Protein AF-K1PT42-F1 (afdb_monomer)

Mean predicted aligned error: 9.03 Å

Radius of gyration: 16.68 Å; Cα contacts (8 Å, |Δi|>4): 90; chains: 1; bounding box: 40×25×39 Å

Secondary structure (DSSP, 8-state):
-------S---S-------SS-------GGG-------EEEPPSS-HHHHHHHHHHSSS-EE-----SHHHHT---SSTT-----PPSSSSSGGGTTTSEEEE--

Structure (mmCIF, N/CA/C/O backbone):
data_AF-K1PT42-F1
#
_entry.id   AF-K1PT42-F1
#
loop_
_atom_site.group_PDB
_atom_site.id
_atom_site.type_symbol
_atom_site.label_atom_id
_atom_site.label_alt_id
_atom_site.label_comp_id
_atom_site.label_asym_id
_atom_site.label_entity_id
_atom_site.label_seq_id
_atom_site.pdbx_PDB_ins_code
_atom_site.Cartn_x
_atom_site.Cartn_y
_atom_site.Cartn_z
_atom_site.occupancy
_atom_site.B_iso_or_equiv
_atom_site.auth_seq_id
_atom_site.auth_comp_id
_atom_site.auth_asym_id
_atom_site.auth_atom_id
_atom_site.pdbx_PDB_model_num
ATOM 1 N N . MET A 1 1 ? 11.665 9.346 -12.941 1.00 27.56 1 MET A N 1
ATOM 2 C CA . MET A 1 1 ? 11.059 8.571 -11.844 1.00 27.56 1 MET A CA 1
ATOM 3 C C . MET A 1 1 ? 11.434 7.125 -12.088 1.00 27.56 1 MET A C 1
ATOM 5 O O . MET A 1 1 ? 11.230 6.661 -13.197 1.00 27.56 1 MET A O 1
ATOM 9 N N . ALA A 1 2 ? 12.082 6.477 -11.129 1.00 27.28 2 ALA A N 1
ATOM 10 C CA . ALA A 1 2 ? 12.324 5.042 -11.158 1.00 27.28 2 ALA A CA 1
ATOM 11 C C . ALA A 1 2 ? 11.919 4.540 -9.775 1.00 27.28 2 ALA A C 1
ATOM 13 O O . ALA A 1 2 ? 12.589 4.861 -8.796 1.00 27.28 2 ALA A O 1
ATOM 14 N N . GLN A 1 3 ? 10.781 3.860 -9.697 1.00 38.44 3 GLN A N 1
ATOM 15 C CA . GLN A 1 3 ? 10.394 3.076 -8.536 1.00 38.44 3 GLN A CA 1
ATOM 16 C C . GLN A 1 3 ? 9.862 1.744 -9.051 1.00 38.44 3 GLN A C 1
ATOM 18 O O . GLN A 1 3 ? 8.872 1.710 -9.767 1.00 38.44 3 GLN A O 1
ATOM 23 N N . ILE A 1 4 ? 10.570 0.678 -8.700 1.00 45.66 4 ILE A N 1
ATOM 24 C CA . ILE A 1 4 ? 10.065 -0.690 -8.625 1.00 45.66 4 ILE A CA 1
ATOM 25 C C . ILE A 1 4 ? 10.469 -1.104 -7.209 1.00 45.66 4 ILE A C 1
ATOM 27 O O . ILE A 1 4 ? 11.649 -1.007 -6.867 1.00 45.66 4 ILE A O 1
ATOM 31 N N . GLY A 1 5 ? 9.473 -1.367 -6.363 1.00 39.03 5 GLY A N 1
ATOM 32 C CA . GLY A 1 5 ? 9.623 -1.498 -4.913 1.00 39.03 5 GLY A CA 1
ATOM 33 C C . GLY A 1 5 ? 10.453 -2.706 -4.467 1.00 39.03 5 GLY A C 1
ATOM 34 O O . GLY A 1 5 ? 10.485 -3.740 -5.131 1.00 39.03 5 GLY A O 1
ATOM 35 N N . ASP A 1 6 ? 11.105 -2.545 -3.315 1.00 44.03 6 ASP A N 1
ATOM 36 C CA . ASP A 1 6 ? 11.775 -3.594 -2.533 1.00 44.03 6 ASP A CA 1
ATOM 37 C C . ASP A 1 6 ? 10.703 -4.563 -1.961 1.00 44.03 6 ASP A C 1
ATOM 39 O O . ASP A 1 6 ? 9.641 -4.098 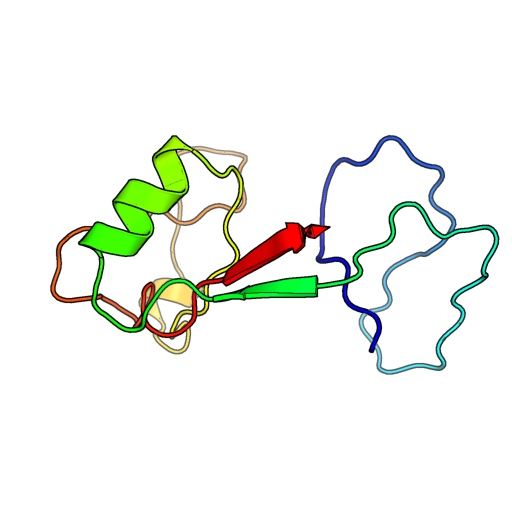-1.556 1.00 44.03 6 ASP A O 1
ATOM 43 N N . SER A 1 7 ? 10.835 -5.891 -1.848 1.00 50.09 7 SER A N 1
ATOM 44 C CA . SER A 1 7 ? 11.923 -6.856 -2.062 1.00 50.09 7 SER A CA 1
ATOM 45 C C . SER A 1 7 ? 11.359 -8.302 -2.034 1.00 50.09 7 SER A C 1
ATOM 47 O O . SER A 1 7 ? 10.339 -8.544 -1.399 1.00 50.09 7 SER A O 1
ATOM 49 N N . GLU A 1 8 ? 12.093 -9.255 -2.632 1.00 47.50 8 GLU A N 1
ATOM 50 C CA . GLU A 1 8 ? 12.034 -10.729 -2.437 1.00 47.50 8 GLU A CA 1
ATOM 51 C C . GLU A 1 8 ? 10.935 -11.564 -3.129 1.00 47.50 8 GLU A C 1
ATOM 53 O O . GLU A 1 8 ? 10.111 -12.225 -2.509 1.00 47.50 8 GLU A O 1
ATOM 58 N N . ARG A 1 9 ? 11.027 -11.651 -4.460 1.00 38.66 9 ARG A N 1
ATOM 59 C CA . ARG A 1 9 ? 11.496 -12.845 -5.208 1.00 38.66 9 ARG A CA 1
ATOM 60 C C . ARG A 1 9 ? 11.095 -12.673 -6.673 1.00 38.66 9 ARG A C 1
ATOM 62 O O . ARG A 1 9 ? 10.134 -13.257 -7.160 1.00 38.66 9 ARG A O 1
ATOM 69 N N . LEU A 1 10 ? 11.861 -11.852 -7.381 1.00 44.53 10 LEU A N 1
ATOM 70 C CA . LEU A 1 10 ? 11.951 -11.944 -8.832 1.00 44.53 10 LEU A CA 1
ATOM 71 C C . LEU A 1 10 ? 13.179 -12.801 -9.114 1.00 44.53 10 LEU A C 1
ATOM 73 O O . LEU A 1 10 ? 14.288 -12.418 -8.749 1.00 44.53 10 LEU A O 1
ATOM 77 N N . ASP A 1 11 ? 12.973 -13.978 -9.703 1.00 41.06 11 ASP A N 1
ATOM 78 C CA . ASP A 1 11 ? 14.027 -14.903 -10.130 1.00 41.06 11 ASP A CA 1
ATOM 79 C C . ASP A 1 11 ? 14.830 -14.282 -11.311 1.00 41.06 11 ASP A C 1
ATOM 81 O O . ASP A 1 11 ? 14.793 -14.766 -12.440 1.00 41.06 11 ASP A O 1
ATOM 85 N N . TYR A 1 12 ? 15.525 -13.161 -11.070 1.00 48.03 12 TYR A N 1
ATOM 86 C CA . TYR A 1 12 ? 16.346 -12.403 -12.026 1.00 48.03 12 TYR A CA 1
ATOM 87 C C . TYR A 1 12 ? 17.762 -12.185 -11.453 1.00 48.03 12 TYR A C 1
ATOM 89 O O . TYR A 1 12 ? 17.925 -12.096 -10.233 1.00 48.03 12 TYR A O 1
ATOM 97 N N . PRO A 1 13 ? 18.819 -12.132 -12.290 1.00 43.47 13 PRO A N 1
ATOM 98 C CA . PRO A 1 13 ? 20.193 -12.056 -11.814 1.00 43.47 13 PRO A CA 1
ATOM 99 C C . PRO A 1 13 ? 20.420 -10.749 -11.052 1.00 43.47 13 PRO A C 1
ATOM 101 O O . PRO A 1 13 ? 19.976 -9.682 -11.463 1.00 43.47 13 PRO A O 1
ATOM 104 N N . ILE A 1 14 ? 21.134 -10.866 -9.935 1.00 53.50 14 ILE A N 1
ATOM 105 C CA . ILE A 1 14 ? 21.430 -9.834 -8.935 1.00 53.50 14 ILE A CA 1
ATOM 106 C C . ILE A 1 14 ? 22.372 -8.769 -9.533 1.00 53.50 14 ILE A C 1
ATOM 108 O O . ILE A 1 14 ? 23.545 -8.681 -9.174 1.00 53.50 14 ILE A O 1
ATOM 112 N N . THR A 1 15 ? 21.915 -7.989 -10.510 1.00 55.22 15 THR A N 1
ATOM 113 C CA . THR A 1 15 ? 22.746 -6.975 -11.184 1.00 55.22 15 THR A CA 1
ATOM 114 C C . THR A 1 15 ? 22.766 -5.641 -10.443 1.00 55.22 15 THR A C 1
ATOM 116 O O . THR A 1 15 ? 23.635 -4.810 -10.716 1.00 55.22 15 THR A O 1
ATOM 119 N N . TYR A 1 16 ? 21.881 -5.456 -9.455 1.00 58.31 16 TYR A N 1
ATOM 120 C CA . TYR A 1 16 ? 21.785 -4.228 -8.674 1.00 58.31 16 TYR A CA 1
ATOM 121 C C . TYR A 1 16 ? 21.674 -4.501 -7.170 1.00 58.31 16 TYR A C 1
ATOM 123 O O . TYR A 1 16 ? 20.628 -4.904 -6.670 1.00 58.31 16 TYR A O 1
ATOM 131 N N . LEU A 1 17 ? 22.771 -4.285 -6.438 1.00 68.88 17 LEU A N 1
ATOM 132 C CA . LEU A 1 17 ? 22.778 -4.386 -4.980 1.00 68.88 17 LEU A CA 1
ATOM 133 C C . LEU A 1 17 ? 22.243 -3.094 -4.364 1.00 68.88 17 LEU A C 1
ATOM 135 O O . LEU A 1 17 ? 22.711 -2.000 -4.688 1.00 68.88 17 LEU A O 1
ATOM 139 N N . PHE A 1 18 ? 21.308 -3.234 -3.427 1.00 65.88 18 PHE A N 1
ATOM 140 C CA . PHE A 1 18 ? 20.846 -2.119 -2.616 1.00 65.88 18 PHE A CA 1
ATOM 141 C C . PHE A 1 18 ? 21.974 -1.622 -1.701 1.00 65.88 18 PHE A C 1
ATOM 143 O O . PHE A 1 18 ? 22.608 -2.402 -0.987 1.00 65.88 18 PHE A O 1
ATOM 150 N N . THR A 1 19 ? 22.215 -0.311 -1.699 1.00 75.12 19 THR A N 1
ATOM 151 C CA . THR A 1 19 ? 23.138 0.344 -0.767 1.00 75.12 19 THR A CA 1
ATOM 152 C C . THR A 1 19 ? 22.351 1.269 0.147 1.00 75.12 19 THR A C 1
ATOM 154 O O . THR A 1 19 ? 21.620 2.126 -0.338 1.00 75.12 19 THR A O 1
ATOM 157 N N . PHE A 1 20 ? 22.558 1.172 1.461 1.00 74.00 20 PHE A N 1
ATOM 158 C CA . PHE A 1 20 ? 21.927 2.031 2.478 1.00 74.00 20 PHE A CA 1
ATOM 159 C C . PHE A 1 20 ? 22.450 3.485 2.482 1.00 74.00 20 PHE A C 1
ATOM 161 O O . PHE A 1 20 ? 22.531 4.130 3.525 1.00 74.00 20 PHE A O 1
ATOM 168 N N . GLN A 1 21 ? 22.883 3.995 1.333 1.00 82.19 21 GLN A N 1
ATOM 169 C CA . GLN A 1 21 ? 23.473 5.315 1.169 1.00 82.19 21 GLN A CA 1
ATOM 170 C C . GLN A 1 21 ? 22.896 5.976 -0.076 1.00 82.19 21 GLN A C 1
ATOM 172 O O . GLN A 1 21 ? 22.749 5.338 -1.119 1.00 82.19 21 GLN A O 1
ATOM 177 N N . ASN A 1 22 ? 22.632 7.279 0.022 1.00 79.06 22 ASN A N 1
ATOM 178 C CA . ASN A 1 22 ? 22.326 8.084 -1.152 1.00 79.06 22 ASN A CA 1
ATOM 179 C C . ASN A 1 22 ? 23.542 8.077 -2.082 1.00 79.06 22 ASN A C 1
ATOM 181 O O . ASN A 1 22 ? 24.641 8.466 -1.686 1.00 79.06 22 ASN A O 1
ATOM 185 N N . GLY A 1 23 ? 23.336 7.639 -3.318 1.00 79.50 23 GLY A N 1
ATOM 186 C CA . GLY A 1 23 ? 24.400 7.464 -4.295 1.00 79.50 23 GLY A CA 1
ATOM 187 C C . GLY A 1 23 ? 23.968 7.866 -5.696 1.00 79.50 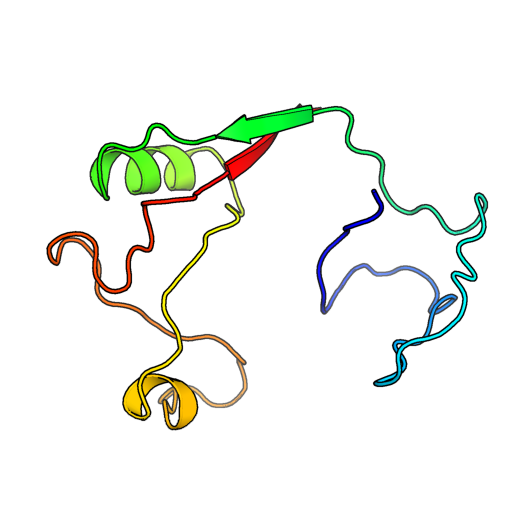23 GLY A C 1
ATOM 188 O O . GLY A 1 23 ? 22.853 8.333 -5.935 1.00 79.50 23 GLY A O 1
ATOM 189 N N . LYS A 1 24 ? 24.882 7.686 -6.645 1.00 83.69 24 LYS A N 1
ATOM 190 C CA . LYS A 1 24 ? 24.598 7.906 -8.061 1.00 83.69 24 LYS A CA 1
ATOM 191 C C . LYS A 1 24 ? 23.711 6.772 -8.595 1.00 83.69 24 LYS A C 1
ATOM 193 O O . LYS A 1 24 ? 23.911 5.612 -8.256 1.00 83.69 24 LYS A O 1
ATOM 198 N N . CYS A 1 25 ? 22.757 7.102 -9.468 1.00 81.88 25 CYS A N 1
ATOM 199 C CA . CYS A 1 25 ? 21.966 6.101 -10.187 1.00 81.88 25 CYS A CA 1
ATOM 200 C C . CYS A 1 25 ? 22.862 5.323 -11.163 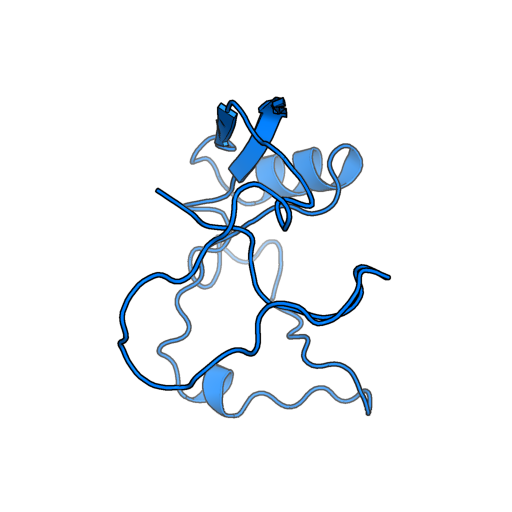1.00 81.88 25 CYS A C 1
ATOM 202 O O . CYS A 1 25 ? 23.520 5.924 -12.015 1.00 81.88 25 CYS A O 1
ATOM 204 N N . HIS A 1 26 ? 22.891 3.998 -11.034 1.00 81.75 26 HIS A N 1
ATOM 205 C CA . HIS A 1 26 ? 23.645 3.087 -11.895 1.00 81.75 26 HIS A CA 1
ATOM 206 C C . HIS A 1 26 ? 22.726 2.228 -12.783 1.00 81.75 26 HIS A C 1
ATOM 208 O O . HIS A 1 26 ? 23.189 1.221 -13.318 1.00 81.75 26 HIS A O 1
ATOM 214 N N . LEU A 1 27 ? 21.440 2.586 -12.921 1.00 82.44 27 LEU A N 1
ATOM 215 C CA . LEU A 1 27 ? 20.477 1.849 -13.745 1.00 82.44 27 LEU A CA 1
ATOM 216 C C . LEU A 1 27 ? 21.030 1.649 -15.160 1.00 82.44 27 LEU A C 1
ATOM 218 O O . LEU A 1 27 ? 21.383 2.615 -15.843 1.00 82.44 27 LEU A O 1
ATOM 222 N N . LYS A 1 28 ? 21.057 0.396 -15.611 1.00 83.38 28 LYS A N 1
ATOM 223 C CA . LYS A 1 28 ? 21.375 0.038 -16.992 1.00 83.38 28 LYS A CA 1
ATOM 224 C C . LYS A 1 28 ? 20.096 -0.384 -17.690 1.00 83.38 28 LYS A C 1
ATOM 226 O O . LYS A 1 28 ? 19.327 -1.168 -17.148 1.00 83.38 28 LYS A O 1
ATOM 231 N N . ALA A 1 29 ? 19.900 0.087 -18.919 1.00 81.25 29 ALA A N 1
ATOM 232 C CA . ALA A 1 29 ? 18.741 -0.300 -19.722 1.00 81.25 29 ALA A CA 1
ATOM 233 C C . ALA A 1 29 ? 18.651 -1.825 -19.939 1.00 81.25 29 ALA A C 1
ATOM 235 O O . ALA A 1 29 ? 17.557 -2.359 -20.062 1.00 81.25 29 ALA A O 1
ATOM 236 N N . SER A 1 30 ? 19.792 -2.527 -19.937 1.00 80.81 30 SER A N 1
ATOM 237 C CA . SER A 1 30 ? 19.862 -3.992 -20.028 1.00 80.81 30 SER A CA 1
ATOM 238 C C . SER A 1 30 ? 19.312 -4.729 -18.805 1.00 80.81 30 SER A C 1
ATOM 240 O O . SER A 1 30 ? 19.023 -5.914 -18.911 1.00 80.81 30 SER A O 1
ATOM 242 N N . ASP A 1 31 ? 19.190 -4.047 -17.663 1.00 78.50 31 ASP A N 1
ATOM 243 C CA . ASP A 1 31 ? 18.796 -4.636 -16.379 1.00 78.50 31 ASP A CA 1
ATOM 244 C C . ASP A 1 31 ? 17.319 -4.335 -16.040 1.00 78.50 31 ASP A C 1
ATOM 246 O O . ASP A 1 31 ? 16.860 -4.605 -14.933 1.00 78.50 31 ASP A O 1
ATOM 250 N N . VAL A 1 32 ? 16.555 -3.759 -16.979 1.00 81.19 32 VAL A N 1
ATOM 251 C CA . VAL A 1 32 ? 15.125 -3.461 -16.797 1.00 81.19 32 VAL A CA 1
ATOM 252 C C . VAL A 1 32 ? 14.317 -4.762 -16.834 1.00 81.19 32 VAL A C 1
ATOM 254 O O . VAL A 1 32 ? 14.197 -5.391 -17.883 1.00 81.19 32 VAL A O 1
ATOM 257 N N . GLY A 1 33 ? 13.758 -5.158 -15.685 1.00 81.81 33 GLY A N 1
ATOM 258 C CA . GLY A 1 33 ? 12.938 -6.371 -15.545 1.00 81.81 33 GLY A CA 1
ATOM 259 C C . GLY A 1 33 ? 11.441 -6.175 -15.816 1.00 81.81 33 GLY A C 1
ATOM 260 O O . GLY A 1 33 ? 10.747 -7.142 -16.113 1.00 81.81 33 GLY A O 1
ATOM 261 N N . ALA A 1 34 ? 10.944 -4.939 -15.735 1.00 83.75 34 ALA A N 1
ATOM 262 C CA . ALA A 1 34 ? 9.554 -4.585 -16.017 1.00 83.75 34 ALA A CA 1
ATOM 263 C C . ALA A 1 34 ? 9.440 -3.107 -16.419 1.00 83.75 34 ALA A C 1
ATOM 265 O O . ALA A 1 34 ? 10.281 -2.284 -16.048 1.00 83.75 34 ALA A O 1
ATOM 266 N N . THR A 1 35 ? 8.390 -2.775 -17.166 1.00 80.94 35 THR A N 1
ATOM 267 C CA . THR A 1 35 ? 8.030 -1.402 -17.534 1.00 80.94 35 THR A CA 1
ATOM 268 C C . THR A 1 35 ? 6.578 -1.153 -17.171 1.00 80.94 35 THR A C 1
ATOM 270 O O . THR A 1 35 ? 5.733 -1.980 -17.497 1.00 80.94 35 THR A O 1
ATOM 273 N N . GLU A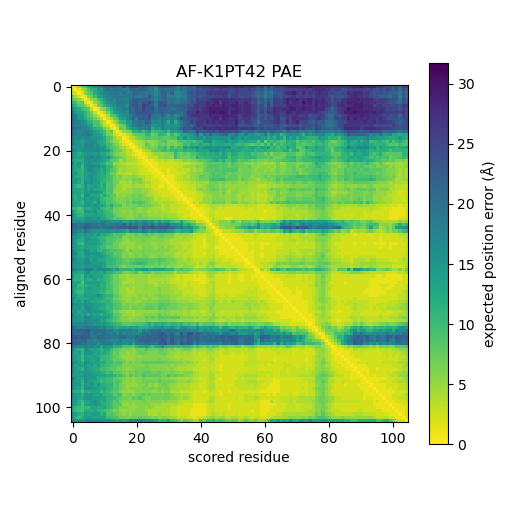 1 36 ? 6.299 -0.007 -16.563 1.00 85.25 36 GLU A N 1
ATOM 274 C CA . GLU A 1 36 ? 4.943 0.471 -16.293 1.00 85.25 36 GLU A CA 1
ATOM 275 C C . GLU A 1 36 ? 4.752 1.811 -17.005 1.00 85.25 36 GLU A C 1
ATOM 277 O O . GLU A 1 36 ? 5.653 2.658 -17.006 1.00 85.25 36 GLU A O 1
ATOM 282 N N . THR A 1 37 ? 3.597 2.008 -17.632 1.00 87.88 37 THR A N 1
ATOM 283 C CA . THR A 1 37 ? 3.237 3.244 -18.339 1.00 87.88 37 THR A CA 1
ATOM 284 C C . THR A 1 37 ? 2.267 4.121 -17.549 1.00 87.88 37 THR A C 1
ATOM 286 O O . THR A 1 37 ? 2.255 5.339 -17.741 1.00 87.88 37 THR A O 1
ATOM 289 N N . SER A 1 38 ? 1.482 3.545 -1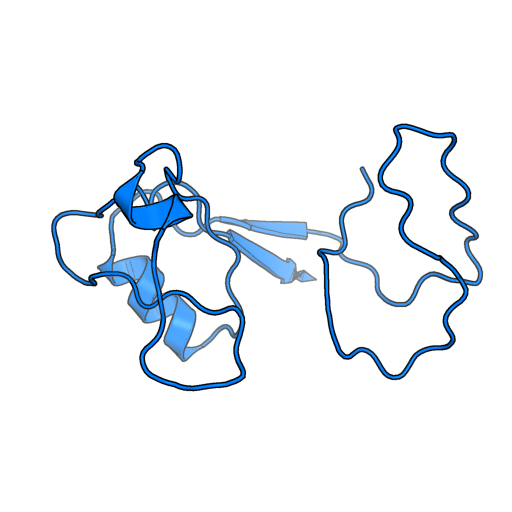6.638 1.00 90.94 38 SER A N 1
ATOM 290 C CA . SER A 1 38 ? 0.499 4.260 -15.832 1.00 90.94 38 SER A CA 1
ATOM 291 C C . SER 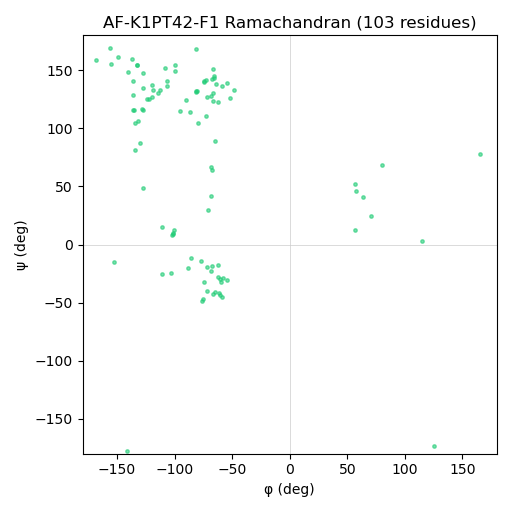A 1 38 ? 0.158 3.540 -14.522 1.00 90.94 38 SER A C 1
ATOM 293 O O 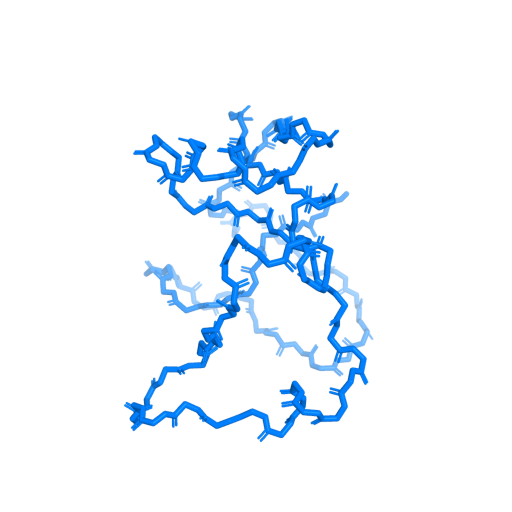. SER A 1 38 ? 0.500 2.382 -14.302 1.00 90.94 38 SER A O 1
ATOM 295 N N . HIS A 1 39 ? -0.549 4.246 -13.640 1.00 92.12 39 HIS A N 1
ATOM 296 C CA . HIS A 1 39 ? -1.147 3.715 -12.417 1.00 92.12 39 HIS A CA 1
ATOM 297 C C . HIS A 1 39 ? -2.556 4.278 -12.256 1.00 92.12 39 HIS A C 1
ATOM 299 O O . HIS A 1 39 ? -2.916 5.304 -12.840 1.00 92.12 39 HIS A O 1
ATOM 305 N N . LYS A 1 40 ? -3.358 3.587 -11.456 1.00 92.69 40 LYS A N 1
ATOM 306 C CA . LYS A 1 40 ? -4.702 3.998 -11.102 1.00 92.69 40 LYS A CA 1
ATOM 307 C C . LYS A 1 40 ? -4.837 4.086 -9.595 1.00 92.69 40 LYS A C 1
ATOM 309 O O . LYS A 1 40 ? -4.614 3.109 -8.879 1.00 92.69 40 LYS A O 1
ATOM 314 N N . ASP A 1 41 ? -5.264 5.256 -9.149 1.00 92.81 41 ASP A N 1
ATOM 315 C CA . ASP A 1 41 ? -5.644 5.485 -7.766 1.00 92.81 41 ASP A CA 1
ATOM 316 C C . ASP A 1 41 ? -7.007 4.846 -7.485 1.00 92.81 41 ASP A C 1
ATOM 318 O O . ASP A 1 41 ? -7.935 4.874 -8.305 1.00 92.81 41 ASP A O 1
ATOM 322 N N . ILE A 1 42 ? -7.125 4.252 -6.305 1.00 91.69 42 ILE A N 1
ATOM 323 C CA . ILE A 1 42 ? -8.405 3.859 -5.730 1.00 91.69 42 ILE A CA 1
ATOM 324 C C . ILE A 1 42 ? -8.993 5.119 -5.108 1.00 91.69 42 ILE A C 1
ATOM 326 O O . ILE A 1 42 ? -8.294 5.850 -4.409 1.00 91.69 42 ILE A O 1
ATOM 330 N N . GLN A 1 43 ? -10.267 5.386 -5.401 1.00 81.88 43 GLN A N 1
ATOM 331 C CA . GLN A 1 43 ? -10.953 6.592 -4.949 1.00 81.88 43 GLN A CA 1
ATOM 332 C C . GLN A 1 43 ? -10.735 6.822 -3.446 1.00 81.88 43 GLN A C 1
ATOM 334 O O . GLN A 1 43 ? -10.917 5.909 -2.639 1.00 81.88 43 GLN A O 1
ATOM 339 N N . GLU A 1 44 ? -10.394 8.058 -3.077 1.00 69.00 44 GLU A N 1
ATOM 340 C CA . GLU A 1 44 ? -10.333 8.497 -1.684 1.00 69.00 44 GLU A CA 1
ATOM 341 C C . GLU A 1 44 ? -11.756 8.450 -1.097 1.00 69.00 44 GLU A C 1
ATOM 343 O O . GLU A 1 44 ? -12.546 9.381 -1.243 1.00 69.00 44 GLU A O 1
ATOM 348 N N . GLY A 1 45 ? -12.140 7.305 -0.529 1.00 63.78 45 GLY A N 1
ATOM 349 C CA . GLY A 1 45 ? -13.539 7.045 -0.161 1.00 63.78 45 GLY A CA 1
ATOM 350 C C . GLY A 1 45 ? -13.742 6.078 1.000 1.00 63.78 45 GLY A C 1
ATOM 351 O O . GLY A 1 45 ? -14.814 6.067 1.606 1.00 63.78 45 GLY A O 1
ATOM 352 N N . GLY A 1 46 ? -12.705 5.327 1.379 1.00 82.81 46 GLY A N 1
ATOM 353 C CA . GLY A 1 46 ? -12.712 4.468 2.557 1.00 82.81 46 GLY A CA 1
ATOM 354 C C . GLY A 1 46 ? -12.347 3.020 2.259 1.00 82.81 46 GLY A C 1
ATOM 355 O O . GLY A 1 46 ? -11.942 2.641 1.164 1.00 82.81 46 GLY A O 1
ATOM 356 N N . GLU A 1 47 ? -12.471 2.183 3.284 1.00 92.75 47 GLU A N 1
ATOM 357 C CA . GLU A 1 47 ? -11.953 0.816 3.242 1.00 92.75 47 GLU A CA 1
ATOM 358 C C . GLU A 1 47 ? -12.759 -0.113 2.317 1.00 92.75 47 GLU A C 1
ATOM 360 O O . GLU A 1 47 ? -12.248 -1.164 1.937 1.00 92.75 47 GLU A O 1
ATOM 365 N N . SER A 1 48 ? -14.005 0.222 1.957 1.00 93.19 48 SER A N 1
ATOM 366 C CA . SER A 1 48 ? -14.852 -0.622 1.095 1.00 93.19 48 SER A CA 1
ATOM 367 C C . SER A 1 48 ? -14.309 -0.739 -0.325 1.00 93.19 48 SER A C 1
ATOM 369 O O . SER A 1 48 ? -14.267 -1.838 -0.874 1.00 93.19 48 SER A O 1
ATOM 371 N N . ASP A 1 49 ? -13.852 0.375 -0.891 1.00 92.62 49 ASP A N 1
ATOM 372 C CA . ASP A 1 49 ? -13.355 0.424 -2.266 1.00 92.62 49 ASP A CA 1
ATOM 373 C C . ASP A 1 49 ? -11.999 -0.277 -2.359 1.00 92.62 49 ASP A C 1
ATOM 375 O O . ASP A 1 49 ? -11.766 -1.073 -3.269 1.00 92.62 49 ASP A O 1
ATOM 379 N N . LEU A 1 50 ? -11.144 -0.075 -1.348 1.00 93.12 50 LEU A N 1
ATOM 380 C CA . LEU A 1 50 ? -9.891 -0.812 -1.206 1.00 93.12 50 LEU A CA 1
ATOM 381 C C . LEU A 1 50 ? -10.146 -2.324 -1.113 1.00 93.12 50 LEU A C 1
ATOM 383 O O . LEU A 1 50 ? -9.511 -3.102 -1.818 1.00 93.12 50 LEU A O 1
ATOM 387 N N . GLN A 1 51 ? -11.123 -2.748 -0.305 1.00 92.50 51 GLN A N 1
ATOM 388 C CA . GLN A 1 51 ? -11.511 -4.158 -0.211 1.00 92.50 51 GLN A CA 1
ATOM 389 C C . GLN A 1 51 ? -11.995 -4.714 -1.548 1.00 92.50 51 GLN A C 1
ATOM 391 O O . GLN A 1 51 ? -11.602 -5.815 -1.925 1.00 92.50 51 GLN A O 1
ATOM 396 N N . GLN A 1 52 ? -12.821 -3.973 -2.284 1.00 92.12 52 GLN A N 1
ATOM 397 C CA . GLN A 1 52 ? -13.302 -4.434 -3.581 1.00 92.12 52 GLN A CA 1
ATOM 398 C C . GLN A 1 52 ? -12.160 -4.562 -4.592 1.00 92.12 52 GLN A C 1
ATOM 400 O O . GLN A 1 52 ? -12.098 -5.554 -5.315 1.00 92.12 52 GLN A O 1
ATOM 405 N N . ALA A 1 53 ? -11.227 -3.609 -4.597 1.00 91.94 53 ALA A N 1
ATOM 406 C CA . ALA A 1 53 ? -10.063 -3.653 -5.469 1.00 91.94 53 ALA A CA 1
ATOM 407 C C . ALA A 1 53 ? -9.184 -4.884 -5.188 1.00 91.94 53 ALA A C 1
ATOM 409 O O . ALA A 1 53 ? -8.792 -5.554 -6.140 1.00 91.94 53 ALA A O 1
ATOM 410 N N . THR A 1 54 ? -8.962 -5.249 -3.914 1.00 92.00 54 THR A N 1
ATOM 411 C CA . THR A 1 54 ? -8.154 -6.435 -3.542 1.00 92.00 54 THR A CA 1
ATOM 412 C C . THR A 1 54 ? -8.726 -7.771 -4.026 1.00 92.00 54 THR A C 1
ATOM 414 O O . THR A 1 54 ? -8.013 -8.766 -4.054 1.00 92.00 54 THR A O 1
ATOM 417 N N . VAL A 1 55 ? -10.010 -7.828 -4.401 1.00 92.31 55 VAL A N 1
ATOM 418 C CA . VAL A 1 55 ? -10.619 -9.058 -4.938 1.00 92.31 55 VAL A CA 1
ATOM 419 C C . VAL A 1 55 ? -10.165 -9.318 -6.372 1.00 92.31 55 VAL A C 1
ATOM 421 O O . VAL A 1 55 ? -10.075 -10.467 -6.796 1.00 92.31 55 VAL A O 1
ATOM 424 N N . THR A 1 56 ? -9.920 -8.254 -7.134 1.00 92.56 56 THR A N 1
ATOM 425 C CA . THR A 1 56 ? -9.640 -8.339 -8.572 1.00 92.56 56 THR A CA 1
ATOM 426 C C . THR A 1 56 ? -8.203 -7.992 -8.927 1.00 92.56 56 THR A C 1
ATOM 428 O O . THR A 1 56 ? -7.723 -8.422 -9.971 1.00 92.56 56 THR A O 1
ATOM 431 N N . ILE A 1 57 ? -7.546 -7.185 -8.093 1.00 90.00 57 ILE A N 1
ATOM 432 C CA . ILE A 1 57 ? -6.188 -6.683 -8.282 1.00 90.00 57 ILE A CA 1
ATOM 433 C C . ILE A 1 57 ? -5.331 -7.171 -7.119 1.00 90.00 57 ILE A C 1
ATOM 435 O O . ILE A 1 57 ? -5.667 -6.943 -5.958 1.00 90.00 57 ILE A O 1
ATOM 439 N N . ASP A 1 58 ? -4.213 -7.803 -7.447 1.00 80.06 58 ASP A N 1
ATOM 440 C CA . ASP A 1 58 ? -3.248 -8.346 -6.497 1.00 80.06 58 ASP A CA 1
ATOM 441 C C . ASP A 1 58 ? -1.834 -7.980 -6.978 1.00 80.06 58 ASP A C 1
ATOM 443 O O . ASP A 1 58 ? -1.542 -8.242 -8.149 1.00 80.06 58 ASP A O 1
ATOM 447 N N . PRO A 1 59 ? -0.931 -7.395 -6.168 1.00 91.19 59 PRO A N 1
ATOM 448 C CA . PRO A 1 59 ? -1.120 -6.624 -4.931 1.00 91.19 59 PRO A CA 1
ATOM 449 C C . PRO A 1 59 ? -1.499 -5.141 -5.181 1.00 91.19 59 PRO A C 1
ATOM 451 O O . PRO A 1 59 ? -1.362 -4.619 -6.286 1.00 91.19 59 PRO A O 1
ATOM 454 N N . ILE A 1 60 ? -1.930 -4.428 -4.128 1.00 92.81 60 ILE A N 1
ATOM 455 C CA . ILE A 1 60 ? -2.210 -2.974 -4.147 1.00 92.81 60 ILE A CA 1
ATOM 456 C C . ILE A 1 60 ? -1.201 -2.241 -3.262 1.00 92.81 60 ILE A C 1
ATOM 458 O O . ILE A 1 60 ? -0.980 -2.624 -2.113 1.00 92.81 60 ILE A O 1
ATOM 462 N N . SER A 1 61 ? -0.628 -1.156 -3.782 1.00 94.00 61 SER A N 1
ATOM 463 C CA . SER A 1 61 ? 0.258 -0.279 -3.017 1.00 94.00 61 SER A CA 1
ATOM 464 C C . SER A 1 61 ? -0.566 0.681 -2.163 1.00 94.00 61 SER A C 1
ATOM 466 O O . SER A 1 61 ? -1.501 1.309 -2.656 1.00 94.00 61 SER A O 1
ATOM 468 N N . VAL A 1 62 ? -0.220 0.805 -0.880 1.00 94.00 62 VAL A N 1
ATOM 469 C CA . VAL A 1 62 ? -0.914 1.668 0.087 1.00 94.00 62 VAL A CA 1
ATOM 470 C C . VAL A 1 62 ? 0.076 2.501 0.889 1.00 94.00 62 VAL A C 1
ATOM 472 O O . VAL A 1 62 ? 1.222 2.101 1.104 1.00 94.00 62 VAL A O 1
ATOM 475 N N . ARG A 1 63 ? -0.384 3.646 1.393 1.00 92.75 63 ARG A N 1
ATOM 476 C CA . ARG A 1 63 ? 0.335 4.450 2.383 1.00 92.75 63 ARG A CA 1
ATOM 477 C C . ARG A 1 63 ? -0.321 4.324 3.751 1.00 92.75 63 ARG A C 1
ATOM 479 O O . ARG A 1 63 ? -1.541 4.353 3.863 1.00 92.75 63 ARG A O 1
ATOM 486 N N . ILE A 1 64 ? 0.503 4.259 4.793 1.00 94.19 64 ILE A N 1
ATOM 487 C CA . ILE A 1 64 ? 0.060 4.250 6.189 1.00 94.19 64 ILE A CA 1
ATOM 488 C C . ILE A 1 64 ? 0.863 5.248 7.026 1.00 94.19 64 ILE A C 1
ATOM 490 O O . ILE A 1 64 ? 2.018 5.552 6.720 1.00 94.19 64 ILE A O 1
ATOM 494 N N . ASP A 1 65 ? 0.268 5.722 8.116 1.00 94.62 65 ASP A N 1
ATOM 495 C CA . ASP A 1 65 ? 0.996 6.359 9.210 1.00 94.62 65 ASP A CA 1
ATOM 496 C C . ASP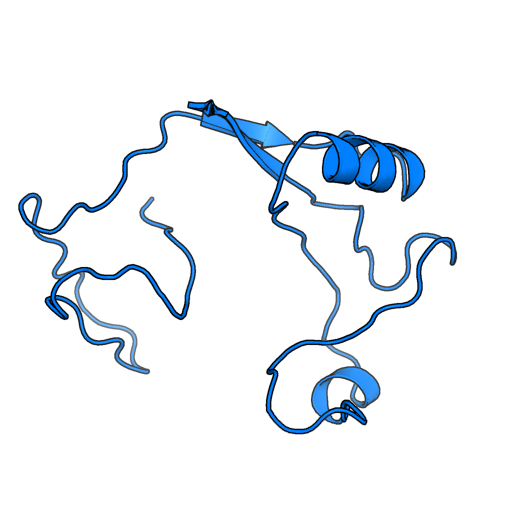 A 1 65 ? 1.635 5.291 10.113 1.00 94.62 65 ASP A C 1
ATOM 498 O O . ASP A 1 65 ? 0.967 4.633 10.913 1.00 94.62 65 ASP A O 1
ATOM 502 N N . ALA A 1 66 ? 2.951 5.133 9.968 1.00 95.50 66 ALA A N 1
ATOM 503 C CA . ALA A 1 66 ? 3.780 4.209 10.739 1.00 95.50 66 ALA A CA 1
ATOM 504 C C . ALA A 1 66 ? 4.559 4.896 11.881 1.00 95.50 66 ALA A C 1
ATOM 506 O O . ALA A 1 66 ? 5.484 4.310 12.447 1.00 95.50 66 ALA A O 1
ATOM 507 N N . SER A 1 67 ? 4.232 6.147 12.225 1.00 96.19 67 SER A N 1
ATOM 508 C CA . SER A 1 67 ? 4.994 6.932 13.209 1.00 96.19 67 SER A CA 1
ATOM 509 C C . SER A 1 67 ? 4.880 6.405 14.645 1.00 96.19 67 SER A C 1
ATOM 511 O O . SER A 1 67 ? 5.762 6.653 15.470 1.00 96.19 67 SER A O 1
ATOM 513 N N . HIS A 1 68 ? 3.821 5.654 14.954 1.00 95.31 68 HIS A N 1
ATOM 514 C CA . HIS A 1 68 ? 3.539 5.206 16.312 1.00 95.31 68 HIS A CA 1
ATOM 515 C C . HIS A 1 68 ? 4.472 4.068 16.766 1.00 95.31 68 HIS A C 1
ATOM 517 O O . HIS A 1 68 ? 4.741 3.116 16.031 1.00 95.31 68 HIS A O 1
ATOM 523 N N . SER A 1 69 ? 4.922 4.110 18.024 1.00 93.88 69 SER A N 1
ATOM 524 C CA . SER A 1 69 ? 5.857 3.120 18.585 1.00 93.88 69 SER A CA 1
ATOM 525 C C . SER A 1 69 ? 5.305 1.692 18.581 1.00 93.88 69 SER A C 1
ATOM 527 O O . SER A 1 69 ? 6.066 0.739 18.428 1.00 93.88 69 SER A O 1
ATOM 529 N N . SER A 1 70 ? 3.982 1.525 18.680 1.00 91.50 70 SER A N 1
ATOM 530 C CA . SER A 1 70 ? 3.347 0.205 18.573 1.00 91.50 70 SER A CA 1
ATOM 531 C C . SER A 1 70 ? 3.563 -0.448 17.210 1.00 91.50 70 SER A C 1
ATOM 533 O O . SER A 1 70 ? 3.551 -1.670 17.127 1.00 91.50 70 SER A O 1
ATOM 535 N N . PHE A 1 71 ? 3.739 0.351 16.153 1.00 92.44 71 PHE A N 1
ATOM 536 C CA . PHE A 1 71 ? 4.032 -0.145 14.814 1.00 92.44 71 PHE A CA 1
ATOM 537 C C . PHE A 1 71 ? 5.497 -0.579 14.717 1.00 92.44 71 PHE A C 1
ATOM 539 O O . PHE A 1 71 ? 5.785 -1.701 14.319 1.00 92.44 71 PHE A O 1
ATOM 546 N N . GLN A 1 72 ? 6.420 0.270 15.178 1.00 92.56 72 GLN A N 1
ATOM 547 C CA . GLN A 1 72 ? 7.864 -0.014 15.179 1.00 92.56 72 GLN A CA 1
ATOM 548 C C . GLN A 1 72 ? 8.224 -1.259 16.003 1.00 92.56 72 GLN A C 1
ATOM 550 O O . GLN A 1 72 ? 9.178 -1.967 15.692 1.00 92.56 72 GLN A O 1
ATOM 555 N N . LEU A 1 73 ? 7.463 -1.514 17.071 1.00 90.69 73 LEU A N 1
ATOM 556 C CA . LEU A 1 73 ? 7.652 -2.639 17.984 1.00 90.69 73 LEU A CA 1
ATOM 557 C C . LEU A 1 73 ? 6.665 -3.788 17.726 1.00 90.69 73 LEU A C 1
ATOM 559 O O . LEU A 1 73 ? 6.597 -4.709 18.546 1.00 90.69 73 LEU A O 1
ATOM 563 N N . TYR A 1 74 ? 5.896 -3.738 16.630 1.00 88.62 74 TYR A N 1
ATOM 564 C CA . TYR A 1 74 ? 4.962 -4.802 16.272 1.00 88.62 74 TYR A CA 1
ATOM 565 C C . TYR A 1 74 ? 5.712 -6.126 16.105 1.00 88.62 74 TYR A C 1
ATOM 567 O O . TYR A 1 74 ? 6.786 -6.191 15.506 1.00 88.62 74 TYR A O 1
ATOM 575 N N . ARG A 1 75 ? 5.136 -7.203 16.641 1.00 85.94 75 ARG A N 1
ATOM 576 C CA . ARG A 1 75 ? 5.675 -8.558 16.521 1.00 85.94 75 ARG A CA 1
ATOM 577 C C . ARG A 1 75 ? 4.573 -9.466 16.018 1.00 85.94 75 ARG A C 1
ATOM 579 O O . ARG A 1 75 ? 3.572 -9.650 16.710 1.00 85.94 75 ARG A O 1
ATOM 586 N N . SER A 1 76 ? 4.775 -10.033 14.832 1.00 78.12 76 SER A N 1
ATOM 587 C CA . SER A 1 76 ? 3.915 -11.115 14.371 1.00 78.12 76 SER A CA 1
ATOM 588 C C . SER A 1 76 ? 4.116 -12.335 15.265 1.00 78.12 76 SER A C 1
ATOM 590 O O . SER A 1 76 ? 5.223 -12.627 15.723 1.00 78.12 76 SER A O 1
ATOM 592 N N . VAL A 1 77 ? 3.024 -13.050 15.512 1.00 68.69 77 VAL A N 1
ATOM 593 C CA . VAL A 1 77 ? 3.043 -14.335 16.215 1.00 68.69 77 VAL A CA 1
ATOM 594 C C . VAL A 1 77 ? 3.517 -15.478 15.308 1.00 68.69 77 VAL A C 1
ATOM 596 O O . VAL A 1 77 ? 3.864 -16.542 15.816 1.00 68.69 77 VAL A O 1
ATOM 599 N N . SER A 1 78 ? 3.571 -15.268 13.986 1.00 67.19 78 SER A N 1
ATOM 600 C CA . SER A 1 78 ? 4.138 -16.221 13.029 1.00 67.19 78 SER A CA 1
ATOM 601 C C . SER A 1 78 ? 5.640 -15.961 12.816 1.00 67.19 78 SER A C 1
ATOM 603 O O . SER A 1 78 ? 6.029 -14.847 12.451 1.00 67.19 78 SER A O 1
ATOM 605 N N . PRO A 1 79 ? 6.517 -16.961 13.023 1.00 51.94 79 PRO A N 1
ATOM 606 C CA . PRO A 1 79 ? 7.930 -16.838 12.685 1.00 51.94 79 PRO A CA 1
ATOM 607 C C . PRO A 1 79 ?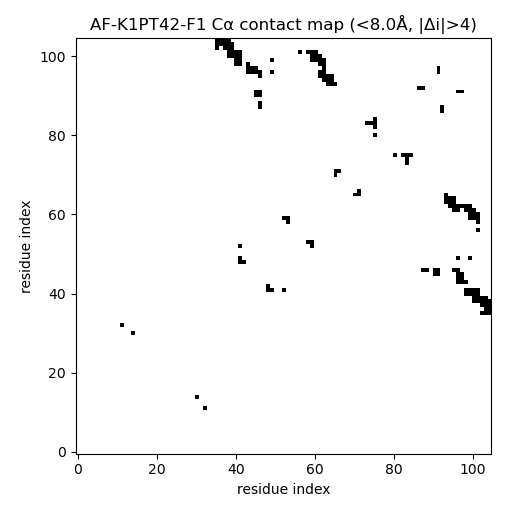 8.108 -16.780 11.162 1.00 51.94 79 PRO A C 1
ATOM 609 O O . PRO A 1 79 ? 7.649 -17.681 10.466 1.00 51.94 79 PRO A O 1
ATOM 612 N N . GLY A 1 80 ? 8.826 -15.771 10.661 1.00 58.41 80 GLY A N 1
ATOM 613 C CA . GLY A 1 80 ? 9.442 -15.825 9.327 1.00 58.41 80 GLY A CA 1
ATOM 614 C C . GLY A 1 80 ? 8.939 -14.847 8.271 1.00 58.41 80 GLY A C 1
ATOM 615 O O . GLY A 1 80 ? 9.436 -14.891 7.156 1.00 58.41 80 GLY A O 1
ATOM 616 N N . GLU A 1 81 ? 8.013 -13.947 8.584 1.00 69.00 81 GLU A N 1
ATOM 617 C CA . GLU A 1 81 ? 7.403 -13.117 7.549 1.00 69.00 81 GLU A CA 1
ATOM 618 C C . GLU A 1 81 ? 7.314 -11.664 8.021 1.00 69.00 81 GLU A C 1
ATOM 620 O O . GLU A 1 81 ? 6.641 -11.365 9.006 1.00 69.00 81 GLU A O 1
ATOM 625 N N . GLY A 1 82 ? 8.038 -10.768 7.338 1.00 78.88 82 GLY A N 1
ATOM 626 C CA . GLY A 1 82 ? 8.124 -9.320 7.593 1.00 78.88 82 GLY A CA 1
ATOM 627 C C . GLY A 1 82 ? 6.827 -8.559 7.300 1.00 78.88 82 GLY A C 1
ATOM 628 O O . GLY A 1 82 ? 6.853 -7.478 6.723 1.00 78.88 82 GLY A O 1
ATOM 629 N N . HIS A 1 83 ? 5.696 -9.140 7.684 1.00 84.00 83 HIS A N 1
ATOM 630 C CA . HIS A 1 83 ? 4.355 -8.640 7.448 1.00 84.00 83 HIS A CA 1
ATOM 631 C C . HIS A 1 83 ? 3.737 -8.125 8.746 1.00 84.00 83 HIS A C 1
ATOM 633 O O . HIS A 1 83 ? 4.023 -8.600 9.849 1.00 84.00 83 HIS A O 1
ATOM 639 N N . ILE A 1 84 ? 2.836 -7.159 8.597 1.00 87.75 84 ILE A N 1
ATOM 640 C CA . ILE A 1 84 ? 2.064 -6.582 9.693 1.00 87.75 84 ILE A CA 1
ATOM 641 C C . ILE A 1 84 ? 0.587 -6.771 9.373 1.00 87.75 84 ILE A C 1
ATOM 643 O O . ILE A 1 84 ? 0.111 -6.351 8.321 1.00 87.75 84 ILE A O 1
ATOM 647 N N . GLN A 1 85 ? -0.154 -7.385 10.296 1.00 89.69 85 GLN A N 1
ATOM 648 C CA . GLN A 1 85 ? -1.608 -7.460 10.197 1.00 89.69 85 GLN A CA 1
ATOM 649 C C . GLN A 1 85 ? -2.226 -6.207 10.821 1.00 89.69 85 GLN A C 1
ATOM 651 O O . GLN A 1 85 ? -2.122 -5.983 12.028 1.00 89.69 85 GLN A O 1
ATOM 656 N N . MET A 1 86 ? -2.877 -5.390 9.993 1.00 90.88 86 MET A N 1
ATOM 657 C CA . MET A 1 86 ? -3.548 -4.158 10.413 1.00 90.88 86 MET A CA 1
ATOM 658 C C . MET A 1 86 ? -5.058 -4.370 10.577 1.00 90.88 86 MET A C 1
ATOM 660 O O . MET A 1 86 ? -5.660 -5.253 9.965 1.00 90.88 86 MET A O 1
ATOM 664 N N . SER A 1 87 ? -5.690 -3.556 11.425 1.00 92.56 87 SER A N 1
ATOM 665 C CA . SER A 1 87 ? -7.139 -3.625 11.640 1.00 92.56 87 SER A CA 1
ATOM 666 C C . SER A 1 87 ? -7.906 -3.095 10.430 1.00 92.56 87 SER A C 1
ATOM 668 O O . SER A 1 87 ? -7.704 -1.953 10.034 1.00 92.56 87 SER A O 1
ATOM 670 N N . ARG A 1 88 ? -8.839 -3.900 9.913 1.00 93.06 88 ARG A N 1
ATOM 671 C CA . ARG A 1 88 ? -9.750 -3.540 8.818 1.00 93.06 88 ARG A CA 1
ATOM 672 C C . ARG A 1 88 ? -11.132 -3.143 9.343 1.00 93.06 88 ARG A C 1
ATOM 674 O O . ARG A 1 88 ? -11.598 -3.694 10.342 1.00 93.06 88 ARG A O 1
ATOM 681 N N . ASN A 1 89 ? -11.809 -2.253 8.628 1.00 93.81 89 ASN A N 1
ATOM 682 C CA . ASN A 1 89 ? -13.117 -1.673 8.924 1.00 93.81 89 ASN A CA 1
ATOM 683 C C . ASN A 1 89 ? -13.142 -0.972 10.288 1.00 93.81 89 ASN A C 1
ATOM 685 O O . ASN A 1 89 ? -14.038 -1.184 11.110 1.00 93.81 89 ASN A O 1
ATOM 689 N N . LYS A 1 90 ? -12.115 -0.161 10.551 1.00 93.44 90 LYS A N 1
ATOM 690 C CA . LYS A 1 90 ? -11.919 0.545 11.824 1.00 93.44 90 LYS A CA 1
ATOM 691 C C . LYS A 1 90 ? -11.700 2.039 11.611 1.00 93.44 90 LYS A C 1
ATOM 693 O O . LYS A 1 90 ? -10.816 2.625 12.218 1.00 93.44 90 LYS A O 1
ATOM 698 N N . TYR A 1 91 ? -12.556 2.663 10.807 1.00 92.38 91 TYR A N 1
ATOM 699 C CA . TYR A 1 91 ? -12.487 4.098 10.509 1.00 92.38 91 TYR A CA 1
ATOM 700 C C . TYR A 1 91 ? -11.200 4.492 9.771 1.00 92.38 91 TYR A C 1
ATOM 702 O O . TYR A 1 91 ? -10.617 5.529 10.070 1.00 92.38 91 TYR A O 1
ATOM 710 N N . ASN A 1 92 ? -10.764 3.669 8.807 1.00 91.31 92 ASN A N 1
ATOM 711 C CA . ASN A 1 92 ? -9.564 3.919 8.009 1.00 91.31 92 ASN A CA 1
ATOM 712 C C . ASN A 1 92 ? -8.311 4.099 8.888 1.00 91.31 92 ASN A C 1
ATOM 714 O O . ASN A 1 92 ? -7.603 5.106 8.789 1.00 91.31 92 ASN A O 1
ATOM 718 N N . GLN A 1 93 ? -8.066 3.140 9.795 1.00 93.06 93 GLN A N 1
ATOM 719 C CA . GLN A 1 93 ? -6.942 3.229 10.733 1.00 93.06 93 GLN A CA 1
ATOM 720 C C . GLN A 1 93 ? -5.623 3.451 10.004 1.00 93.06 93 GLN A C 1
ATOM 722 O O . GLN A 1 93 ? -5.354 2.838 8.970 1.00 93.06 93 GLN A O 1
ATOM 727 N N . CYS A 1 94 ? -4.795 4.326 10.576 1.00 93.06 94 CYS A N 1
ATOM 728 C CA . CYS A 1 94 ? -3.503 4.725 10.016 1.00 93.06 94 CYS A CA 1
ATOM 729 C C . CYS A 1 94 ? -3.592 5.305 8.591 1.00 93.06 94 CYS A C 1
ATOM 731 O O . CYS A 1 94 ? -2.562 5.445 7.938 1.00 93.06 94 CYS A O 1
ATOM 733 N N . GLY A 1 95 ? -4.791 5.637 8.098 1.00 93.69 95 GLY A N 1
ATOM 734 C CA . GLY A 1 95 ? -4.996 6.186 6.763 1.00 93.69 95 GLY A CA 1
ATOM 735 C C . GLY A 1 95 ? -4.771 5.199 5.615 1.00 93.69 95 GLY A C 1
ATOM 736 O O . GLY A 1 95 ? -4.487 5.648 4.509 1.00 93.69 95 GLY A O 1
ATOM 737 N N . ILE A 1 96 ? -4.898 3.886 5.847 1.00 93.56 96 ILE A N 1
ATOM 738 C CA . ILE A 1 96 ? -4.561 2.834 4.865 1.00 93.56 96 ILE A CA 1
ATOM 739 C C . ILE A 1 96 ? -5.262 2.976 3.500 1.00 93.56 96 ILE A C 1
ATOM 741 O O . ILE A 1 96 ? -4.702 2.600 2.476 1.00 93.56 96 ILE A O 1
ATOM 745 N N . ALA A 1 97 ? -6.469 3.543 3.468 1.00 94.06 97 ALA A N 1
ATOM 746 C CA . ALA A 1 97 ? -7.251 3.776 2.253 1.00 94.06 97 ALA A CA 1
ATOM 747 C C . ALA A 1 97 ? -7.197 5.236 1.755 1.00 94.06 97 ALA A C 1
ATOM 749 O O . ALA A 1 97 ? -7.983 5.602 0.888 1.00 94.06 97 ALA A O 1
ATOM 750 N N . ILE A 1 98 ? -6.325 6.090 2.316 1.00 91.44 98 ILE A N 1
ATOM 751 C CA . ILE A 1 98 ? -6.174 7.490 1.867 1.00 91.44 98 ILE A CA 1
ATOM 752 C C . ILE A 1 98 ? -5.412 7.544 0.545 1.00 91.44 98 ILE A C 1
ATOM 754 O O . ILE A 1 98 ? -5.830 8.229 -0.375 1.00 91.44 98 ILE A O 1
ATOM 758 N N . ASN A 1 99 ? -4.292 6.828 0.439 1.00 91.44 99 ASN A N 1
ATOM 759 C CA . ASN A 1 99 ? -3.495 6.797 -0.785 1.00 91.44 99 ASN A CA 1
ATOM 760 C C . ASN A 1 99 ? -3.209 5.344 -1.153 1.00 91.44 99 ASN A C 1
ATOM 762 O O . ASN A 1 99 ? -2.201 4.777 -0.725 1.00 91.44 99 ASN A O 1
ATOM 766 N N . ALA A 1 100 ? -4.134 4.750 -1.904 1.00 93.19 100 ALA A N 1
ATOM 767 C CA . ALA A 1 100 ? -4.012 3.401 -2.430 1.00 93.19 100 ALA A CA 1
ATOM 768 C C . ALA A 1 100 ? -4.042 3.433 -3.960 1.00 93.19 100 ALA A C 1
ATOM 770 O O . ALA A 1 100 ? -4.906 4.082 -4.548 1.00 93.19 100 ALA A O 1
ATOM 771 N N . CYS A 1 101 ? -3.116 2.730 -4.603 1.00 93.06 101 CYS A N 1
ATOM 772 C CA . CYS A 1 101 ? -3.009 2.693 -6.056 1.00 93.06 101 CYS A CA 1
ATOM 773 C C . CYS A 1 101 ? -2.450 1.359 -6.557 1.00 93.06 101 CYS A C 1
ATOM 775 O O . CYS A 1 101 ? -1.851 0.577 -5.814 1.00 93.06 101 CYS A O 1
ATOM 777 N N . TYR A 1 102 ? -2.670 1.094 -7.839 1.00 92.12 102 TYR A N 1
ATOM 778 C CA . TYR A 1 102 ? -2.138 -0.076 -8.529 1.00 92.12 102 TYR A CA 1
ATOM 779 C C . TYR A 1 102 ? -1.682 0.292 -9.945 1.00 92.12 102 TYR A C 1
ATOM 781 O O . TYR A 1 102 ? -2.268 1.190 -10.556 1.00 92.12 102 TYR A O 1
ATOM 789 N N . PRO A 1 103 ? -0.646 -0.370 -10.487 1.00 90.81 103 PRO A N 1
ATOM 790 C CA . PRO A 1 103 ? -0.181 -0.110 -11.844 1.00 90.81 103 PRO A CA 1
ATOM 791 C C . PRO A 1 103 ? -1.238 -0.518 -12.878 1.00 90.81 103 PRO A C 1
ATOM 793 O O . PRO A 1 103 ? -1.966 -1.497 -12.699 1.00 90.81 103 PRO A O 1
ATOM 796 N N . VAL A 1 104 ? -1.331 0.235 -13.975 1.00 86.94 104 VAL A N 1
ATOM 797 C CA . VAL A 1 104 ? -2.243 -0.036 -15.095 1.00 86.94 104 VAL A CA 1
ATOM 798 C C . VAL A 1 104 ? -1.514 0.120 -16.425 1.00 86.94 104 VAL A C 1
ATOM 800 O O . VAL A 1 104 ? -1.650 1.133 -17.098 1.00 86.94 104 VAL A O 1
ATOM 803 N N . GLY A 1 105 ? -0.782 -0.928 -16.814 1.00 72.94 105 GLY A N 1
ATOM 804 C CA . GLY A 1 105 ? -0.071 -1.009 -18.097 1.00 72.94 105 GLY A CA 1
ATOM 805 C C . GLY A 1 105 ? 1.139 -0.103 -18.163 1.00 72.94 105 GLY A C 1
ATOM 806 O O . GLY A 1 105 ? 1.054 1.051 -17.709 1.00 72.94 105 GLY A O 1
#

Foldseek 3Di:
DDDDDDDDDDPADPPDDDDPDDDDDPDDPVRDPDDFDFKDWQDQDFQVSVVVCVVPDPDKDWDFQCPDVCNVPPDDPDPDDPDDDDDGPPGCHRVRNRTIMDTDD

InterPro domains:
  IPR000668 Peptidase C1A, papain C-terminal [PF00112] (16-76)
  IPR038765 Papain-like cysteine peptidase superfamily [SSF54001] (17-104)

Solvent-accessible surface area (backbone atoms only — not comparable to full-atom values): 7362 Å² total; per-residue (Å²): 141,88,84,82,83,89,80,91,83,71,100,62,84,88,83,74,82,89,65,104,58,96,73,82,88,78,88,50,84,90,71,65,88,76,85,75,79,41,67,44,73,50,68,77,78,37,54,66,61,53,53,56,46,57,75,82,42,82,79,70,50,63,41,66,65,67,84,51,66,70,59,76,66,59,74,67,92,61,90,88,60,103,62,81,92,75,76,78,93,56,86,48,51,54,40,43,31,60,51,26,34,37,80,54,82

Organism: Magallana gigas (NCBI:txid29159)

Sequence (105 aa):
MAQIGDSERLDYPITYLFTFQNGKCHLKASDVGATETSHKDIQEGGESDLQQATVTIDPISVRIDASHSSFQLYRSVSPGEGHIQMSRNKYNQCGIAINACYPVG

Nearest PDB structures (foldseek):
  8iui-assembly2_B  TM=8.971E-01  e=1.348E-05  Bombyx mori
  7pk4-assembly1_A  TM=9.129E-01  e=7.575E-05  Homo sapiens
  6zq3-assembly1_A  TM=8.449E-01  e=4.168E-05  Tethya aurantium
  5tdi-assembly1_A  TM=8.290E-01  e=1.680E-04  Homo sapiens
  1glo-assembly1_A  TM=9.007E-01  e=7.736E-04  Homo sapiens

pLDDT: mean 79.72, std 17.72, range [27.28, 96.19]